Protein AF-A0A967SMZ7-F1 (afdb_monomer)

Foldseek 3Di:
DCVVVCVVVVVVVLVVLCVCQPPVDPPDGRPSCVSVCVVVVVVVVVVVVVVVVD

Secondary structure (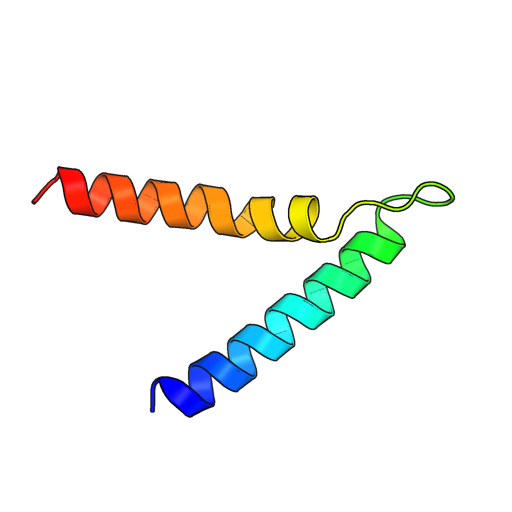DSSP, 8-state):
-HHHHHHHHHHHHHHHHHHHHHHHSSSSPPPHHHHHHHHHHHHHHHHHHHHHT-

Solvent-accessible surface area (backbone atoms only — not comparable to full-atom values): 3133 Å² total; per-residue (Å²): 113,64,70,67,51,50,51,54,51,49,52,55,50,52,53,53,34,47,54,47,20,67,64,73,37,81,94,54,79,48,61,47,68,62,54,48,40,71,54,49,52,60,53,50,53,54,52,49,53,55,64,70,74,106

Radius of gyration: 14.35 Å; Cα contacts (8 Å, |Δi|>4): 16; chains: 1; bounding box: 29×29×37 Å

Mean predicted aligned error: 4.07 Å

Structure (mmCIF, N/CA/C/O backbone):
data_AF-A0A967SMZ7-F1
#
_entry.id   AF-A0A967SMZ7-F1
#
loop_
_atom_site.group_PDB
_atom_site.id
_atom_site.type_symbol
_atom_site.label_atom_id
_atom_site.label_alt_id
_atom_site.label_comp_id
_atom_site.label_asym_id
_atom_site.label_entity_id
_atom_site.label_seq_id
_atom_site.pdbx_PDB_ins_code
_atom_site.Cartn_x
_atom_site.Cartn_y
_atom_site.Cartn_z
_atom_site.occupancy
_atom_site.B_iso_or_equiv
_atom_site.auth_seq_id
_atom_site.auth_comp_id
_atom_site.auth_asym_id
_atom_site.auth_atom_id
_atom_site.pdbx_PDB_model_num
ATOM 1 N N . VAL A 1 1 ? -14.322 -11.155 9.970 1.00 85.12 1 VAL A N 1
ATOM 2 C CA . VAL A 1 1 ? -14.292 -10.971 8.493 1.00 85.12 1 VAL A CA 1
ATOM 3 C C . VAL A 1 1 ? -13.101 -10.137 8.014 1.00 85.12 1 VAL A C 1
ATOM 5 O O . VAL A 1 1 ? -12.674 -10.328 6.886 1.00 85.12 1 VAL A O 1
ATOM 8 N N . LEU A 1 2 ? -12.518 -9.275 8.859 1.00 94.81 2 LEU A N 1
ATOM 9 C CA . LEU A 1 2 ? -11.337 -8.468 8.511 1.00 94.81 2 LEU A CA 1
ATOM 10 C C . LEU A 1 2 ? -10.185 -9.289 7.916 1.00 94.81 2 LEU A C 1
ATOM 12 O O . LEU A 1 2 ? -9.776 -8.993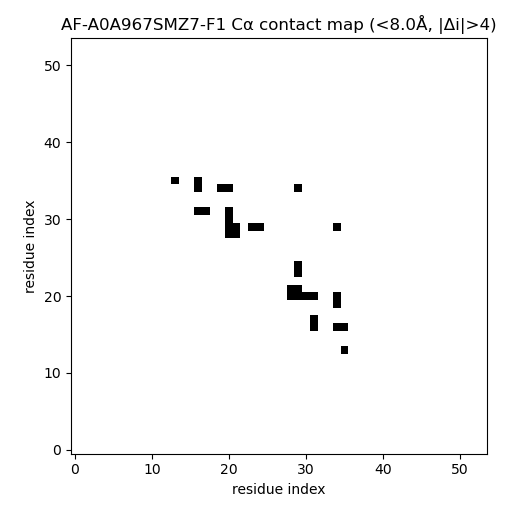 6.809 1.00 94.81 2 LEU A O 1
ATOM 16 N N . LEU A 1 3 ? -9.736 -10.345 8.602 1.00 97.25 3 LEU A N 1
ATOM 17 C CA . LEU A 1 3 ? -8.611 -11.192 8.174 1.00 97.25 3 LEU A CA 1
ATOM 18 C C . LEU A 1 3 ? -8.738 -11.776 6.749 1.00 97.25 3 LEU A C 1
ATOM 20 O O . LEU A 1 3 ? -7.838 -11.552 5.941 1.00 97.25 3 LEU A O 1
ATOM 24 N N . PRO A 1 4 ? -9.818 -12.502 6.394 1.00 97.38 4 PRO A N 1
ATOM 25 C CA . PRO A 1 4 ? -9.950 -13.041 5.040 1.00 97.38 4 PRO A CA 1
ATOM 26 C C . PRO A 1 4 ? -10.106 -11.938 3.987 1.00 97.38 4 PRO A C 1
ATOM 28 O O . PRO A 1 4 ? -9.543 -12.046 2.901 1.00 97.38 4 PRO A O 1
ATOM 31 N N . LEU A 1 5 ? -10.815 -10.850 4.303 1.00 97.75 5 LEU A N 1
ATOM 32 C CA . LEU A 1 5 ? -10.993 -9.752 3.355 1.00 97.75 5 LEU A CA 1
ATOM 33 C C . LEU A 1 5 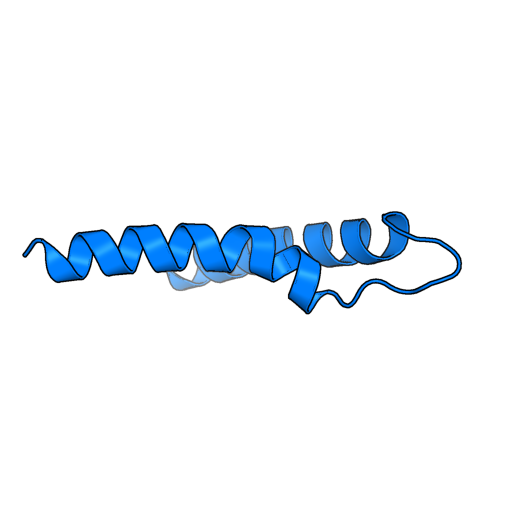? -9.692 -8.966 3.138 1.00 97.75 5 LEU A C 1
ATOM 35 O O . LEU A 1 5 ? -9.376 -8.623 2.003 1.00 97.75 5 LEU A O 1
ATOM 39 N N . SER A 1 6 ? -8.910 -8.722 4.193 1.00 96.44 6 SER A N 1
ATOM 40 C CA . SER A 1 6 ? -7.612 -8.049 4.099 1.00 96.44 6 SER A CA 1
ATOM 41 C C . SER A 1 6 ? -6.587 -8.904 3.365 1.00 96.44 6 SER A C 1
ATOM 43 O O . SER A 1 6 ? -5.770 -8.359 2.630 1.00 96.44 6 SER A O 1
ATOM 45 N N . PHE A 1 7 ? -6.654 -10.232 3.513 1.00 97.81 7 PHE A N 1
ATOM 46 C CA . PHE A 1 7 ? -5.836 -11.156 2.733 1.00 97.81 7 PHE A CA 1
ATOM 47 C C . PHE A 1 7 ? -6.121 -11.023 1.231 1.00 97.81 7 PHE A C 1
ATOM 49 O O . PHE A 1 7 ? -5.205 -10.766 0.453 1.00 97.81 7 PHE A O 1
ATOM 56 N N . VAL A 1 8 ? -7.393 -11.123 0.827 1.00 98.31 8 VAL A N 1
ATOM 57 C CA . VAL A 1 8 ? -7.785 -11.043 -0.590 1.00 98.31 8 VAL A CA 1
ATOM 58 C C . VAL A 1 8 ? -7.514 -9.653 -1.169 1.00 98.31 8 VAL A C 1
ATOM 60 O O . VAL A 1 8 ? -6.913 -9.539 -2.236 1.00 98.31 8 VAL A O 1
ATOM 63 N N . ALA A 1 9 ? -7.907 -8.591 -0.462 1.00 97.38 9 ALA A N 1
ATOM 64 C CA . ALA A 1 9 ? -7.695 -7.221 -0.919 1.00 97.38 9 ALA A CA 1
ATOM 65 C C . ALA A 1 9 ? -6.202 -6.868 -1.011 1.00 97.38 9 ALA A C 1
ATOM 67 O O . ALA A 1 9 ? -5.774 -6.270 -1.997 1.00 97.38 9 ALA A O 1
ATOM 68 N N . GLY A 1 10 ? -5.399 -7.275 -0.022 1.00 96.62 10 GLY A N 1
ATOM 69 C CA . GLY A 1 10 ? -3.953 -7.059 -0.022 1.00 96.62 10 GLY A CA 1
ATOM 70 C C . GLY A 1 10 ? -3.254 -7.802 -1.159 1.00 96.62 10 GLY A C 1
ATOM 71 O O . GLY A 1 10 ? -2.437 -7.208 -1.861 1.00 96.62 10 GLY A O 1
ATOM 72 N N . ALA A 1 11 ? -3.616 -9.066 -1.398 1.00 97.75 11 ALA A N 1
ATOM 73 C CA . ALA A 1 11 ? -3.071 -9.853 -2.503 1.00 97.75 11 ALA A CA 1
ATOM 74 C C . ALA A 1 11 ? -3.422 -9.248 -3.874 1.00 97.75 11 ALA A C 1
ATOM 76 O O . ALA A 1 11 ? -2.547 -9.095 -4.730 1.00 97.75 11 ALA A O 1
ATOM 77 N N . ALA A 1 12 ? -4.680 -8.845 -4.077 1.00 98.12 12 ALA A N 1
ATOM 78 C CA . ALA A 1 12 ? -5.118 -8.199 -5.314 1.00 98.12 12 ALA A CA 1
ATOM 79 C C . ALA A 1 12 ? -4.409 -6.853 -5.546 1.00 98.12 12 ALA A C 1
ATOM 81 O O . ALA A 1 12 ? -3.947 -6.568 -6.647 1.00 98.12 12 ALA A O 1
ATOM 82 N N . PHE A 1 13 ? -4.263 -6.035 -4.503 1.00 97.06 13 PHE A N 1
ATOM 83 C CA . PHE A 1 13 ? -3.545 -4.766 -4.596 1.00 97.06 13 PHE A CA 1
ATOM 84 C C . PHE A 1 13 ? -2.065 -4.960 -4.952 1.00 97.06 13 PHE A C 1
ATOM 86 O O . PHE A 1 13 ? -1.557 -4.306 -5.862 1.00 97.06 13 PHE A O 1
ATOM 93 N N . LEU A 1 14 ? -1.374 -5.870 -4.260 1.00 95.88 14 LEU A N 1
ATOM 94 C CA . LEU A 1 14 ? 0.063 -6.065 -4.442 1.00 95.88 14 LEU A CA 1
ATOM 95 C C . LEU A 1 14 ? 0.396 -6.648 -5.822 1.00 95.88 14 LEU A C 1
ATOM 97 O O . LEU A 1 14 ? 1.366 -6.226 -6.446 1.00 95.88 14 LEU A O 1
ATOM 101 N N . THR A 1 15 ? -0.431 -7.569 -6.324 1.00 96.88 15 THR A N 1
ATOM 102 C CA . THR A 1 15 ? -0.273 -8.136 -7.675 1.00 96.88 15 THR A CA 1
ATOM 103 C C . THR A 1 15 ? -0.451 -7.080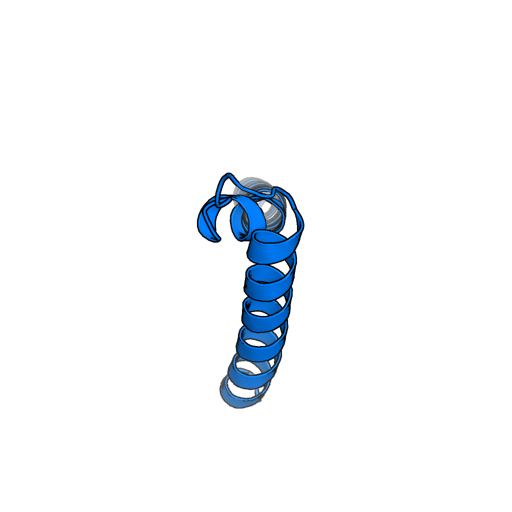 -8.763 1.00 96.88 15 THR A C 1
ATOM 105 O O . THR A 1 15 ? 0.368 -7.005 -9.678 1.00 96.88 15 THR A O 1
ATOM 108 N N . LEU A 1 16 ? -1.456 -6.207 -8.642 1.00 96.50 16 LEU A N 1
ATOM 109 C CA . LEU A 1 16 ? -1.635 -5.082 -9.564 1.00 96.50 16 LEU A CA 1
ATOM 110 C C . LEU A 1 16 ? -0.467 -4.088 -9.495 1.00 96.50 16 LEU A C 1
ATOM 112 O O . LEU A 1 16 ? -0.011 -3.610 -10.533 1.00 96.50 16 LEU A O 1
ATOM 116 N N . ALA A 1 17 ? 0.045 -3.802 -8.295 1.00 94.75 17 ALA A N 1
ATOM 117 C CA . ALA A 1 17 ? 1.190 -2.915 -8.114 1.00 94.75 17 ALA A CA 1
ATOM 118 C C . ALA A 1 17 ? 2.482 -3.481 -8.733 1.00 94.75 17 ALA A C 1
ATOM 120 O O . ALA A 1 17 ? 3.221 -2.728 -9.364 1.00 94.75 17 ALA A O 1
ATOM 121 N N . ASP A 1 18 ? 2.741 -4.788 -8.605 1.00 93.94 18 ASP A N 1
ATOM 122 C CA . ASP A 1 18 ? 3.900 -5.451 -9.229 1.00 93.94 18 ASP A CA 1
ATOM 123 C C . ASP A 1 18 ? 3.818 -5.391 -10.759 1.00 93.94 18 ASP A C 1
ATOM 125 O O . ASP A 1 18 ? 4.774 -4.997 -11.428 1.00 93.94 18 ASP A O 1
ATOM 129 N N . VAL A 1 19 ? 2.641 -5.690 -11.315 1.00 93.88 19 VAL A N 1
ATOM 130 C CA . VAL A 1 19 ? 2.393 -5.602 -12.758 1.00 93.88 19 VAL A CA 1
ATOM 131 C C . VAL A 1 19 ? 2.604 -4.170 -13.259 1.00 93.88 19 VAL A C 1
ATOM 133 O O . VAL A 1 19 ? 3.311 -3.964 -14.247 1.00 93.88 19 VAL A O 1
ATOM 136 N N . ALA A 1 20 ? 2.071 -3.168 -12.556 1.00 92.88 20 ALA A N 1
ATOM 137 C CA . ALA A 1 20 ? 2.280 -1.763 -12.894 1.00 92.88 20 ALA A CA 1
ATOM 138 C C . ALA A 1 20 ? 3.764 -1.358 -12.819 1.00 92.88 20 ALA A C 1
ATOM 140 O O . ALA A 1 20 ? 4.260 -0.711 -13.741 1.00 92.88 20 ALA A O 1
ATOM 141 N N . ALA A 1 21 ? 4.492 -1.783 -11.781 1.00 92.12 21 ALA A N 1
ATOM 142 C CA . ALA A 1 21 ? 5.919 -1.497 -11.619 1.00 92.12 21 ALA A CA 1
ATOM 143 C C . ALA A 1 21 ? 6.759 -2.031 -12.793 1.00 92.12 21 ALA A C 1
ATOM 145 O O . ALA A 1 21 ? 7.636 -1.333 -13.298 1.00 92.12 21 ALA A O 1
ATOM 146 N N . ARG A 1 22 ? 6.440 -3.238 -13.282 1.00 89.81 22 ARG A N 1
ATOM 147 C CA . ARG A 1 22 ? 7.124 -3.877 -14.423 1.00 89.81 22 ARG A CA 1
ATOM 148 C C . ARG A 1 22 ? 6.788 -3.263 -15.785 1.00 89.81 22 ARG A C 1
ATOM 150 O O . ARG A 1 22 ? 7.520 -3.493 -16.751 1.00 89.81 22 ARG A O 1
ATOM 157 N N . MET A 1 23 ? 5.666 -2.550 -15.891 1.00 90.44 23 MET A N 1
ATOM 158 C CA . MET A 1 23 ? 5.222 -1.904 -17.133 1.00 90.44 23 MET A CA 1
ATOM 159 C C . MET A 1 23 ? 5.588 -0.420 -17.204 1.00 90.44 23 MET A C 1
ATOM 161 O O . MET A 1 23 ? 5.727 0.103 -18.305 1.00 90.44 23 MET A O 1
ATOM 165 N N . ALA A 1 24 ? 5.742 0.253 -16.061 1.00 86.06 24 ALA A N 1
ATOM 166 C CA . ALA A 1 24 ? 5.897 1.704 -15.995 1.00 86.06 24 ALA A CA 1
ATOM 167 C C . ALA A 1 24 ? 7.161 2.223 -16.697 1.00 86.06 24 ALA A C 1
ATOM 169 O O . ALA A 1 24 ? 7.099 3.235 -17.391 1.00 86.06 24 ALA A O 1
ATOM 170 N N . LEU A 1 25 ? 8.302 1.548 -16.536 1.00 76.75 25 LEU A N 1
ATOM 171 C CA . LEU A 1 25 ? 9.524 1.865 -17.267 1.00 76.75 25 LEU A CA 1
ATOM 172 C C . LEU A 1 25 ? 10.166 0.571 -17.775 1.00 76.75 25 LEU A C 1
ATOM 174 O O . LEU A 1 25 ? 10.321 -0.407 -17.051 1.00 76.75 25 LEU A O 1
ATOM 178 N N . ARG A 1 26 ? 10.554 0.570 -19.050 1.00 76.88 26 ARG A N 1
ATOM 179 C CA . ARG A 1 26 ? 11.505 -0.392 -19.620 1.00 76.88 26 ARG A CA 1
ATOM 180 C C . ARG A 1 26 ? 12.597 0.402 -20.339 1.00 76.88 26 ARG A C 1
ATOM 182 O O . ARG A 1 26 ? 12.247 1.344 -21.049 1.00 76.88 26 ARG A O 1
ATOM 189 N N . PRO A 1 27 ? 13.895 0.066 -20.173 1.00 71.56 27 PRO A N 1
ATOM 190 C CA . PRO A 1 27 ? 14.462 -1.105 -19.485 1.00 71.56 27 PRO A CA 1
ATOM 191 C C . PRO A 1 27 ? 14.745 -0.907 -17.981 1.00 71.56 27 PRO A C 1
ATOM 193 O O . PRO A 1 27 ? 15.260 -1.817 -17.344 1.00 71.56 27 PRO A O 1
ATOM 196 N N . SER A 1 28 ? 14.461 0.271 -17.415 1.00 76.69 28 SER A N 1
ATOM 197 C CA . SER A 1 28 ? 14.721 0.565 -15.999 1.00 76.69 28 SER A CA 1
ATOM 198 C C . SER A 1 28 ? 13.590 0.053 -15.110 1.00 76.69 28 SER A C 1
ATOM 200 O O . SER A 1 28 ? 12.433 0.392 -15.331 1.00 76.69 28 SER A O 1
ATOM 202 N N . GLU A 1 29 ? 13.921 -0.745 -14.098 1.00 79.75 29 GLU A N 1
ATOM 203 C CA . GLU A 1 29 ? 12.936 -1.286 -13.163 1.00 79.75 29 GLU A CA 1
ATOM 204 C C . GLU A 1 29 ? 12.499 -0.225 -12.147 1.00 79.75 29 GLU A C 1
ATOM 206 O O . GLU A 1 29 ? 13.321 0.345 -11.425 1.00 79.75 29 GLU A O 1
ATOM 211 N N . VAL A 1 30 ? 11.189 0.023 -12.060 1.00 89.75 30 VAL A N 1
ATOM 212 C CA . VAL A 1 30 ? 10.626 0.849 -10.987 1.00 89.75 30 VAL A CA 1
ATOM 213 C C . VAL A 1 30 ? 10.512 -0.007 -9.725 1.00 89.75 30 VAL A C 1
ATOM 215 O O . VAL A 1 30 ? 9.871 -1.060 -9.768 1.00 89.75 30 VAL A O 1
ATOM 218 N N . PRO A 1 31 ? 11.061 0.426 -8.576 1.00 91.38 31 PRO A N 1
ATOM 219 C CA . PRO A 1 31 ? 10.870 -0.298 -7.329 1.00 91.38 31 PRO A CA 1
ATOM 220 C C . PRO A 1 31 ? 9.383 -0.344 -6.964 1.00 91.38 31 PRO A C 1
ATOM 222 O O . PRO A 1 31 ? 8.730 0.698 -6.883 1.00 91.38 31 PRO A O 1
ATOM 225 N N . ILE A 1 32 ? 8.846 -1.532 -6.671 1.00 92.81 32 ILE A N 1
ATOM 226 C CA . ILE A 1 32 ? 7.423 -1.696 -6.317 1.00 92.81 32 ILE A CA 1
ATOM 227 C C . ILE A 1 32 ? 7.006 -0.824 -5.123 1.00 92.81 32 ILE A C 1
ATOM 229 O O . ILE A 1 32 ? 5.874 -0.351 -5.067 1.00 92.81 32 ILE A O 1
ATOM 233 N N . GLY A 1 33 ? 7.939 -0.541 -4.206 1.00 93.75 33 GLY A N 1
ATOM 234 C CA . GLY A 1 33 ? 7.727 0.376 -3.085 1.00 93.75 33 GLY A CA 1
ATOM 235 C C . GLY A 1 33 ? 7.345 1.796 -3.515 1.00 93.75 33 GLY A C 1
ATOM 236 O O . GLY A 1 33 ? 6.546 2.434 -2.841 1.00 93.75 33 GLY A O 1
ATOM 237 N N . VAL A 1 34 ? 7.848 2.279 -4.656 1.00 93.88 34 VAL A N 1
ATOM 238 C CA . VAL A 1 34 ? 7.460 3.586 -5.213 1.00 93.88 34 VAL A CA 1
ATOM 239 C C . VAL A 1 34 ? 6.001 3.550 -5.661 1.00 93.88 34 VAL A C 1
ATOM 241 O O . VAL A 1 34 ? 5.241 4.461 -5.347 1.00 93.88 34 VAL A O 1
ATOM 244 N N . VAL A 1 35 ? 5.587 2.474 -6.335 1.00 94.50 35 VAL A N 1
ATOM 245 C CA . VAL A 1 35 ? 4.212 2.304 -6.828 1.00 94.50 35 VAL A CA 1
ATOM 246 C C . VAL A 1 35 ? 3.223 2.175 -5.671 1.00 94.50 35 VAL A C 1
ATOM 248 O O . VAL A 1 35 ? 2.194 2.848 -5.657 1.00 94.50 35 VAL A O 1
ATOM 251 N N . THR A 1 36 ? 3.533 1.358 -4.663 1.00 95.88 36 THR A N 1
ATOM 252 C CA . THR A 1 36 ? 2.650 1.183 -3.501 1.00 95.88 36 THR A CA 1
ATOM 253 C C . THR A 1 36 ? 2.603 2.430 -2.615 1.00 95.88 36 THR A C 1
ATOM 255 O O . THR A 1 36 ? 1.545 2.733 -2.056 1.00 95.88 36 THR A O 1
ATOM 258 N N . ALA A 1 37 ? 3.688 3.214 -2.539 1.00 96.19 37 ALA A N 1
ATOM 259 C CA . ALA A 1 37 ? 3.719 4.486 -1.816 1.00 96.19 37 ALA A CA 1
ATOM 260 C C . ALA A 1 37 ? 2.744 5.530 -2.384 1.00 96.19 37 ALA A C 1
ATOM 262 O O . ALA A 1 37 ? 2.216 6.329 -1.610 1.00 96.19 37 ALA A O 1
ATOM 263 N N . LEU A 1 38 ? 2.424 5.488 -3.686 1.00 95.44 38 LEU A N 1
ATOM 264 C CA . LEU A 1 38 ? 1.415 6.374 -4.290 1.00 95.44 38 LEU A CA 1
ATOM 265 C C . LEU A 1 38 ? 0.028 6.214 -3.658 1.00 95.44 38 LEU A C 1
ATOM 267 O O . LEU A 1 38 ? -0.762 7.151 -3.673 1.00 95.44 38 LEU A O 1
ATOM 271 N N . VAL A 1 39 ? -0.263 5.045 -3.085 1.00 96.50 39 VAL A N 1
ATOM 272 C CA . VAL A 1 39 ? -1.517 4.768 -2.372 1.00 96.50 39 VAL A CA 1
ATOM 273 C C . VAL A 1 39 ? -1.316 4.870 -0.861 1.00 96.50 39 VAL A C 1
ATOM 275 O O . VAL A 1 39 ? -2.128 5.479 -0.164 1.00 96.50 39 VAL A O 1
ATOM 278 N N . GLY A 1 40 ? -0.212 4.324 -0.347 1.00 96.81 40 GLY A N 1
ATOM 279 C CA 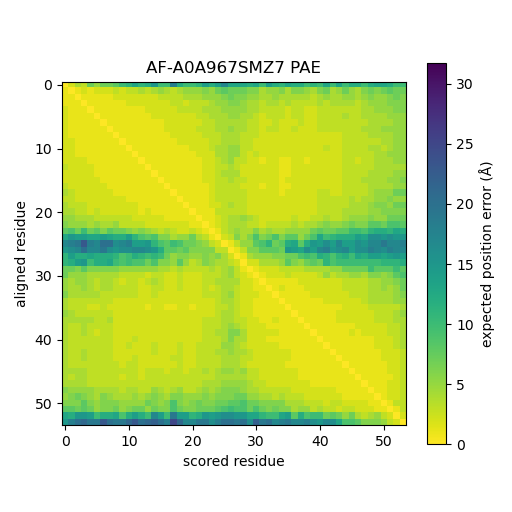. GLY A 1 40 ? 0.092 4.315 1.082 1.00 96.81 40 GLY A CA 1
ATOM 280 C C . GLY A 1 40 ? 0.252 5.713 1.679 1.00 96.81 40 GLY A C 1
ATOM 281 O O . GLY A 1 40 ? -0.306 5.980 2.740 1.00 96.81 40 GLY A O 1
ATOM 282 N N . VAL A 1 41 ? 0.956 6.624 0.997 1.00 97.94 41 VAL A N 1
ATOM 283 C CA . VAL A 1 41 ? 1.217 7.979 1.508 1.00 97.94 41 VAL A CA 1
ATOM 284 C C . VAL A 1 41 ? -0.072 8.802 1.620 1.00 97.94 41 VAL A C 1
ATOM 286 O O . VAL A 1 41 ? -0.337 9.306 2.713 1.00 97.94 41 VAL A O 1
ATOM 289 N N . PRO A 1 42 ? -0.929 8.920 0.582 1.00 97.44 42 PRO A N 1
ATOM 290 C CA . PRO A 1 42 ? -2.194 9.640 0.718 1.00 97.44 42 PRO A CA 1
ATOM 291 C C . PRO A 1 42 ? -3.106 9.053 1.797 1.00 97.44 42 PRO A C 1
ATOM 293 O O . PRO A 1 42 ? -3.657 9.807 2.599 1.00 97.44 42 PRO A O 1
ATOM 296 N N . LEU A 1 43 ? -3.234 7.722 1.863 1.00 96.94 43 LEU A N 1
ATOM 297 C CA . LEU A 1 43 ? -4.042 7.065 2.894 1.00 96.94 43 LEU A CA 1
ATOM 298 C C . LEU A 1 43 ? -3.502 7.355 4.294 1.00 96.94 43 LEU A C 1
ATOM 300 O O . LEU A 1 43 ? -4.267 7.748 5.173 1.00 96.94 43 LEU A O 1
ATOM 304 N N . PHE A 1 44 ? -2.190 7.226 4.494 1.00 97.19 44 PHE A N 1
ATOM 305 C CA . PHE A 1 44 ? -1.554 7.524 5.772 1.00 97.19 44 PHE A CA 1
ATOM 306 C C . PHE A 1 44 ? -1.778 8.980 6.188 1.00 97.19 44 PHE A C 1
ATOM 308 O O . PHE A 1 44 ? -2.158 9.233 7.326 1.00 97.19 44 PHE A O 1
ATOM 315 N N . LEU A 1 45 ? -1.631 9.938 5.269 1.00 97.88 45 LEU A N 1
ATOM 316 C CA . LEU A 1 45 ? -1.876 11.355 5.552 1.00 97.88 45 LEU A CA 1
ATOM 317 C C . LEU A 1 45 ? -3.338 11.637 5.922 1.00 97.88 45 LEU A C 1
ATOM 319 O O . LEU A 1 45 ? -3.596 12.426 6.831 1.00 97.88 45 LEU A O 1
ATOM 323 N N . VAL A 1 46 ? -4.301 10.996 5.253 1.00 97.69 46 VAL A N 1
ATOM 324 C CA . VAL A 1 46 ? -5.726 11.107 5.606 1.00 97.69 46 VAL A CA 1
ATOM 325 C C . VAL A 1 46 ? -5.976 10.561 7.010 1.00 97.69 46 VAL A C 1
ATOM 327 O O . VAL A 1 46 ? -6.645 11.215 7.810 1.00 97.69 46 VAL A O 1
ATOM 330 N N . LEU A 1 47 ? -5.424 9.390 7.333 1.00 96.81 47 LEU A N 1
ATOM 331 C CA . LEU A 1 47 ? -5.561 8.783 8.657 1.00 96.81 47 LEU A CA 1
ATOM 332 C C . LEU A 1 47 ? -4.893 9.633 9.744 1.00 96.81 47 LEU A C 1
ATOM 334 O O . LEU A 1 47 ? -5.495 9.859 10.791 1.00 96.81 47 LEU A O 1
ATOM 338 N N . LEU A 1 48 ? -3.704 10.176 9.468 1.00 97.38 48 LEU A N 1
ATOM 339 C CA . LEU A 1 48 ? -2.986 11.075 10.366 1.00 97.38 48 LEU A CA 1
ATOM 340 C C . LEU A 1 48 ? -3.807 12.3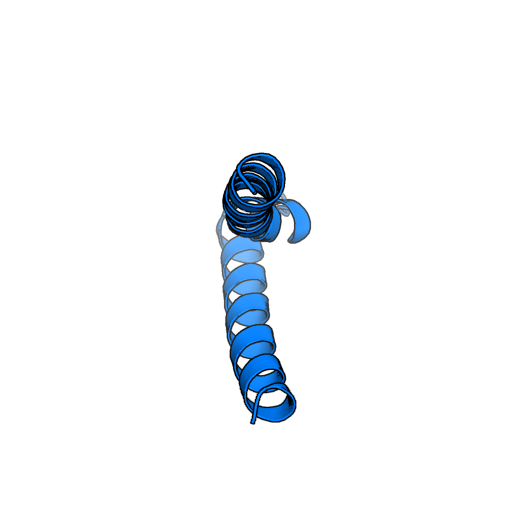33 10.662 1.00 97.38 48 LEU A C 1
ATOM 342 O O . LEU A 1 48 ? -4.002 12.678 11.822 1.00 97.38 48 LEU A O 1
ATOM 346 N N . ARG A 1 49 ? -4.363 12.990 9.635 1.00 96.88 49 ARG A N 1
ATOM 347 C CA . ARG A 1 49 ? -5.229 14.168 9.824 1.00 96.88 49 ARG A CA 1
ATOM 348 C C . ARG A 1 49 ? -6.460 13.856 10.671 1.00 96.88 49 ARG A C 1
ATOM 350 O O . ARG A 1 49 ? -6.830 14.667 11.514 1.00 96.88 49 ARG A O 1
ATOM 357 N N . ARG A 1 50 ? -7.077 12.687 10.473 1.00 96.12 50 ARG A N 1
ATOM 358 C CA . ARG A 1 50 ? -8.218 12.242 11.289 1.00 96.12 50 ARG A CA 1
ATOM 359 C C . ARG A 1 50 ? -7.817 12.009 12.742 1.00 96.12 50 ARG A C 1
ATOM 361 O O . ARG A 1 50 ? -8.566 12.399 13.623 1.00 96.12 50 ARG A O 1
ATOM 368 N N . SER A 1 51 ? -6.643 11.424 12.977 1.00 95.69 51 SER A N 1
ATOM 369 C CA . SER A 1 51 ? -6.116 11.205 14.327 1.00 95.69 51 SER A CA 1
ATOM 370 C C . SER A 1 51 ? -5.778 12.506 15.053 1.00 95.69 51 SER A C 1
ATOM 372 O O . SER A 1 51 ? -5.889 12.548 16.268 1.00 95.69 51 SER A O 1
ATOM 374 N N . LEU A 1 52 ? -5.345 13.542 14.329 1.00 94.00 52 LEU A N 1
ATOM 375 C CA . LEU A 1 52 ? -5.007 14.851 14.900 1.00 94.00 52 LEU A CA 1
ATOM 376 C C . LEU A 1 52 ? -6.231 15.747 15.151 1.00 94.00 52 LEU A C 1
ATOM 378 O O . LEU A 1 52 ? -6.100 16.764 15.821 1.00 94.00 52 LEU A O 1
ATOM 382 N N . SER A 1 53 ? -7.392 15.413 14.579 1.00 89.25 53 SER A N 1
ATOM 383 C CA . SE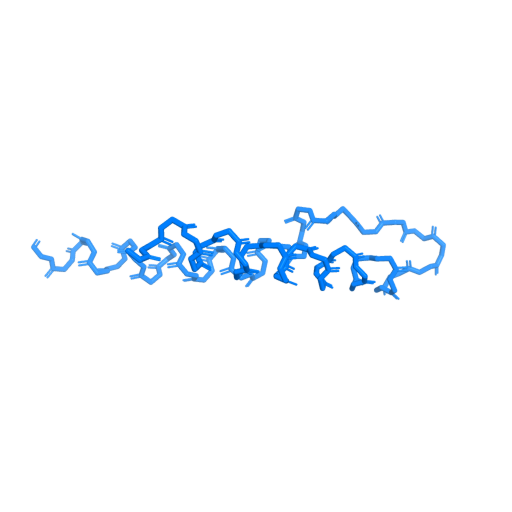R A 1 53 ? -8.631 16.200 14.707 1.00 89.25 53 SER A CA 1
ATOM 384 C C . SER A 1 53 ? -9.573 15.678 15.805 1.00 89.25 53 SER A C 1
ATOM 386 O O . SER A 1 53 ? -10.717 16.127 15.871 1.00 89.25 53 SER A O 1
ATOM 388 N N . GLY A 1 54 ? -9.129 14.693 16.593 1.00 71.06 54 GLY A N 1
ATOM 389 C CA . GLY A 1 54 ? -9.881 14.058 17.679 1.00 71.06 54 GL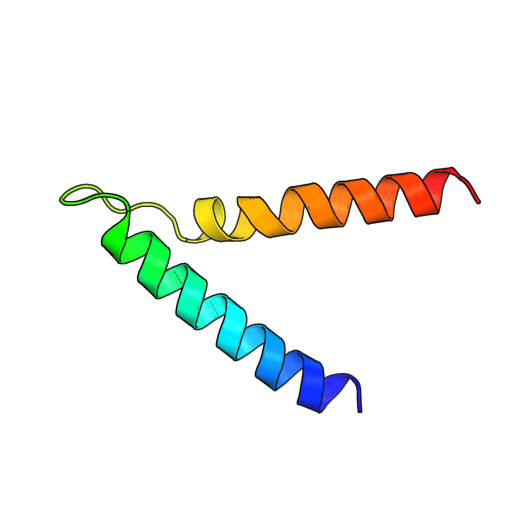Y A CA 1
ATOM 390 C C . GLY A 1 54 ? -9.325 14.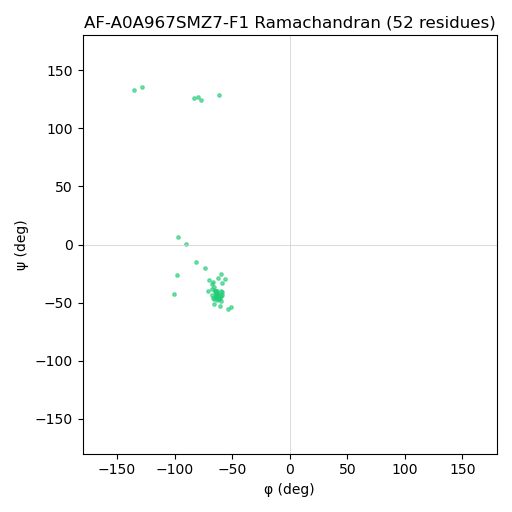385 19.054 1.00 71.06 54 GLY A C 1
ATOM 391 O O . GLY A 1 54 ? -8.159 14.830 19.128 1.00 71.06 54 GLY A O 1
#

Sequence (54 aa):
VLLPLSFVAGAAFLTLADVAARMALRPSEVPIGVVTALVGVPLFLVLLRRSLSG

pLDDT: mean 92.88, std 6.9, range [71.06, 98.31]